Protein AF-A0A2V9L129-F1 (afdb_monomer_lite)

Foldseek 3Di:
DPPVVVVVVCVVVVHDDDDFDKDKDKDFPDPDRVVVVVVVCVVVVFAFPDKDKDDDVPDRIIMMMTTTDPVVVVVPPPDDPDPDD

Radius of gyration: 17.18 Å; chains: 1; bounding box: 37×27×53 Å

pLDDT: mean 71.2, std 16.66, range [35.22, 88.12]

Structure (mmCIF, N/CA/C/O backbone):
data_AF-A0A2V9L129-F1
#
_entry.id   AF-A0A2V9L129-F1
#
loop_
_atom_site.group_PDB
_atom_site.id
_atom_site.type_symbol
_atom_site.label_atom_id
_atom_site.label_alt_id
_atom_site.label_comp_id
_atom_site.label_asym_id
_atom_site.label_entity_id
_atom_site.label_seq_id
_atom_site.pdbx_PDB_ins_code
_atom_site.Cartn_x
_atom_site.Cartn_y
_atom_site.Cartn_z
_atom_site.occupancy
_atom_site.B_iso_or_equiv
_atom_site.auth_seq_id
_atom_site.auth_comp_id
_atom_site.auth_asym_id
_atom_site.auth_atom_id
_atom_site.pdbx_PDB_model_num
ATOM 1 N N . MET A 1 1 ? 4.450 13.317 -7.688 1.00 39.34 1 MET A N 1
ATOM 2 C CA . MET A 1 1 ? 5.696 12.858 -8.348 1.00 39.34 1 MET A CA 1
ATOM 3 C C . MET A 1 1 ? 5.422 12.742 -9.835 1.00 39.34 1 MET A C 1
ATOM 5 O O . MET A 1 1 ? 4.425 12.132 -10.194 1.00 39.34 1 MET A O 1
ATOM 9 N N . LYS A 1 2 ? 6.244 13.373 -10.683 1.00 38.91 2 LYS A N 1
ATOM 10 C CA . LYS A 1 2 ? 6.127 13.266 -12.145 1.00 38.91 2 LYS A CA 1
ATOM 11 C C . LYS A 1 2 ? 6.520 11.842 -12.560 1.00 38.91 2 LYS A C 1
ATOM 13 O O . LYS A 1 2 ? 7.704 11.526 -12.548 1.00 38.91 2 LYS A O 1
ATOM 18 N N . VAL A 1 3 ? 5.533 11.008 -12.889 1.00 52.06 3 VAL A N 1
ATOM 19 C CA . VAL A 1 3 ? 5.707 9.591 -13.273 1.00 52.06 3 VAL A CA 1
ATOM 20 C C . VAL A 1 3 ? 6.647 9.436 -14.480 1.00 52.06 3 VAL A C 1
ATOM 22 O O . VAL A 1 3 ? 7.456 8.512 -14.507 1.00 52.06 3 VAL A O 1
ATOM 25 N N . ALA A 1 4 ? 6.619 10.399 -15.411 1.00 58.31 4 ALA A N 1
ATOM 26 C CA . ALA A 1 4 ? 7.424 10.389 -16.635 1.00 58.31 4 ALA A CA 1
ATOM 27 C C . ALA A 1 4 ? 8.943 10.310 -16.375 1.00 58.31 4 ALA A C 1
ATOM 29 O O . ALA A 1 4 ? 9.604 9.416 -16.888 1.00 58.31 4 ALA A O 1
ATOM 30 N N . LYS A 1 5 ? 9.495 11.151 -15.484 1.00 62.38 5 LYS A N 1
ATOM 31 C CA . LYS A 1 5 ? 10.950 11.165 -15.218 1.00 62.38 5 LYS A CA 1
ATOM 32 C C . LYS A 1 5 ? 11.465 9.863 -14.599 1.00 62.38 5 LYS A C 1
ATOM 34 O O . LYS A 1 5 ? 12.600 9.473 -14.845 1.00 62.38 5 LYS A O 1
ATOM 39 N N . SER A 1 6 ? 10.653 9.205 -13.772 1.00 65.75 6 SER A N 1
ATOM 40 C CA . SER A 1 6 ? 11.034 7.939 -13.140 1.00 65.75 6 SER A CA 1
ATOM 41 C C . SER A 1 6 ? 10.978 6.757 -14.106 1.00 65.75 6 SER A C 1
ATOM 43 O O . SER A 1 6 ? 11.825 5.877 -14.013 1.00 65.75 6 SER A O 1
ATOM 45 N N . ALA A 1 7 ? 10.017 6.734 -15.034 1.00 68.62 7 ALA A N 1
ATOM 46 C CA . ALA A 1 7 ? 9.914 5.662 -16.022 1.00 68.62 7 ALA A CA 1
ATOM 47 C C . ALA A 1 7 ? 11.100 5.687 -16.996 1.00 68.62 7 ALA A C 1
ATOM 49 O O . ALA A 1 7 ? 11.683 4.641 -17.271 1.00 68.62 7 ALA A O 1
ATOM 50 N N . ASP A 1 8 ? 11.509 6.879 -17.436 1.00 72.50 8 ASP A N 1
ATOM 51 C CA . ASP A 1 8 ? 12.672 7.040 -18.309 1.00 72.50 8 ASP A C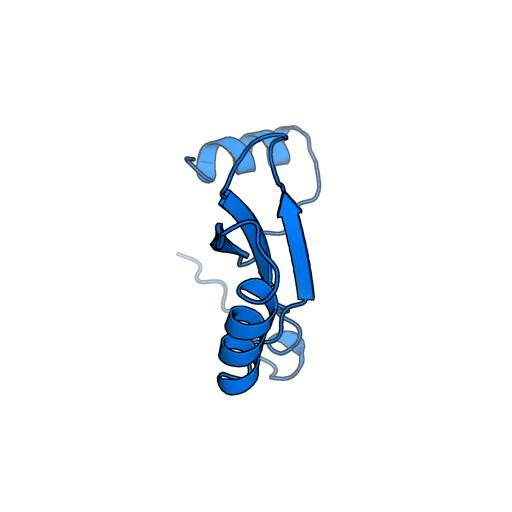A 1
ATOM 52 C C . ASP A 1 8 ? 13.964 6.598 -17.614 1.00 72.50 8 ASP A C 1
ATOM 54 O O . ASP A 1 8 ? 14.736 5.839 -18.188 1.00 72.50 8 ASP A O 1
ATOM 58 N N . ALA A 1 9 ? 14.163 6.961 -16.342 1.00 78.00 9 ALA A N 1
ATOM 59 C CA . ALA A 1 9 ? 15.322 6.508 -15.569 1.00 78.00 9 ALA A CA 1
ATOM 60 C C . ALA A 1 9 ? 15.379 4.974 -15.415 1.00 78.00 9 ALA A C 1
ATOM 62 O O . ALA A 1 9 ? 16.451 4.379 -15.504 1.00 78.00 9 ALA A O 1
ATOM 63 N N . ILE A 1 10 ? 14.228 4.325 -15.217 1.00 76.12 10 ILE A N 1
ATOM 64 C CA . ILE A 1 10 ? 14.118 2.861 -15.121 1.00 76.12 10 ILE A CA 1
ATOM 65 C C . ILE A 1 10 ? 14.417 2.198 -16.473 1.00 76.12 10 ILE A C 1
ATOM 67 O O . ILE A 1 10 ? 15.126 1.192 -16.514 1.00 76.12 10 ILE A O 1
ATOM 71 N N . ARG A 1 11 ? 13.919 2.775 -17.576 1.00 72.75 11 ARG A N 1
ATOM 72 C CA . ARG A 1 11 ? 14.202 2.309 -18.943 1.00 72.75 11 ARG A CA 1
ATOM 73 C C . ARG A 1 11 ? 15.684 2.438 -19.285 1.00 72.75 11 ARG A C 1
ATOM 75 O O . ARG A 1 11 ? 16.255 1.485 -19.803 1.00 72.75 11 ARG A O 1
ATOM 82 N N . THR A 1 12 ? 16.317 3.559 -18.935 1.00 79.44 12 THR A N 1
ATOM 83 C CA . THR A 1 12 ? 17.766 3.765 -19.104 1.00 79.44 12 THR A CA 1
ATOM 84 C C . THR A 1 12 ? 18.578 2.758 -18.294 1.00 79.44 12 THR A C 1
ATOM 86 O O . THR A 1 12 ? 19.606 2.280 -18.760 1.00 79.44 12 THR A O 1
ATOM 89 N N . ALA A 1 13 ? 18.098 2.380 -17.108 1.00 82.44 13 ALA A N 1
ATOM 90 C CA . ALA A 1 13 ? 18.713 1.337 -16.290 1.00 82.44 13 ALA A CA 1
ATOM 91 C C . ALA A 1 13 ? 18.433 -0.098 -16.791 1.00 82.44 13 ALA A C 1
ATOM 93 O O . ALA A 1 13 ? 18.848 -1.050 -16.135 1.00 82.44 13 ALA A O 1
ATOM 94 N N . LEU A 1 14 ? 17.723 -0.267 -17.919 1.00 79.69 14 LEU A N 1
ATOM 95 C CA . LEU A 1 14 ? 17.308 -1.558 -18.491 1.00 79.69 14 LEU A CA 1
ATOM 96 C C . LEU A 1 14 ? 16.541 -2.450 -17.498 1.00 79.69 14 LEU A C 1
ATOM 98 O O . LEU A 1 14 ? 16.530 -3.677 -17.605 1.00 79.69 14 LEU A O 1
ATOM 102 N N . LEU A 1 15 ? 15.869 -1.832 -16.526 1.00 80.88 15 LEU A N 1
ATOM 103 C CA . LEU A 1 15 ? 15.094 -2.545 -15.523 1.00 80.88 15 LEU A CA 1
ATOM 104 C C . LEU A 1 15 ? 13.683 -2.811 -16.043 1.00 80.88 15 LEU A C 1
ATOM 106 O O . LEU A 1 15 ? 12.980 -1.920 -16.524 1.00 80.88 15 LEU A O 1
ATOM 110 N N . SER A 1 16 ? 13.239 -4.057 -15.897 1.00 74.50 16 SER A N 1
ATOM 111 C CA . SER A 1 16 ? 11.852 -4.421 -16.175 1.00 74.50 16 SER A CA 1
ATOM 112 C C . SER A 1 16 ? 10.925 -3.774 -15.148 1.00 74.50 16 SER A C 1
ATOM 114 O O . SER A 1 16 ? 11.141 -3.900 -13.943 1.00 74.50 16 SER A O 1
ATOM 116 N N . TYR A 1 17 ? 9.865 -3.112 -15.614 1.00 72.12 17 TYR A N 1
ATOM 117 C CA . TYR A 1 17 ? 8.859 -2.511 -14.742 1.00 72.12 17 TYR A CA 1
ATOM 118 C C . TYR A 1 17 ? 7.442 -2.784 -15.236 1.00 72.12 17 TYR A C 1
ATOM 120 O O . TYR A 1 17 ? 7.196 -3.007 -16.420 1.00 72.12 17 TYR A O 1
ATOM 128 N N . ALA A 1 18 ? 6.496 -2.752 -14.302 1.00 73.25 18 ALA A N 1
ATOM 129 C CA . ALA A 1 18 ? 5.075 -2.819 -14.592 1.00 73.25 18 ALA A CA 1
ATOM 130 C C . ALA A 1 18 ? 4.374 -1.654 -13.899 1.00 73.25 18 ALA A C 1
ATOM 132 O O . ALA A 1 18 ? 4.473 -1.491 -12.684 1.00 73.25 18 ALA A O 1
ATOM 133 N N . GLU A 1 19 ? 3.633 -0.857 -14.662 1.00 73.50 19 GLU A N 1
ATOM 134 C CA . GLU A 1 19 ? 2.765 0.172 -14.092 1.00 73.50 19 GLU A CA 1
ATOM 135 C C . GLU A 1 19 ? 1.537 -0.490 -13.501 1.00 73.50 19 GLU A C 1
ATOM 137 O O . GLU A 1 19 ? 0.840 -1.195 -14.225 1.00 73.50 19 GLU A O 1
ATOM 142 N N . VAL A 1 20 ? 1.267 -0.285 -12.215 1.00 74.38 20 VAL A N 1
ATOM 143 C CA . VAL A 1 20 ? 0.127 -0.871 -11.498 1.00 74.38 20 VAL A CA 1
ATOM 144 C C . VAL A 1 20 ? -0.752 0.241 -10.948 1.00 74.38 20 VAL A C 1
ATOM 146 O O . VAL A 1 20 ? -0.239 1.220 -10.409 1.00 74.38 20 VAL A O 1
ATOM 149 N N . ASP A 1 21 ? -2.070 0.062 -11.025 1.00 77.81 21 ASP A N 1
ATOM 150 C CA . ASP A 1 21 ? -3.016 0.964 -10.373 1.00 77.81 21 ASP A CA 1
ATOM 151 C C . ASP A 1 21 ? -2.916 0.792 -8.852 1.00 77.81 21 ASP A C 1
ATOM 153 O O . ASP A 1 21 ? -3.147 -0.302 -8.316 1.00 77.81 21 ASP A O 1
ATOM 157 N N . VAL A 1 22 ? -2.561 1.876 -8.157 1.00 77.94 22 VAL A N 1
ATOM 158 C CA . VAL A 1 22 ? -2.394 1.897 -6.700 1.00 77.94 22 VAL A CA 1
ATOM 159 C C . VAL A 1 22 ? -3.354 2.903 -6.080 1.00 77.94 22 VAL A C 1
ATOM 161 O O . VAL A 1 22 ? -3.354 4.080 -6.427 1.00 77.94 22 VAL A O 1
ATOM 164 N N . LEU A 1 23 ? -4.131 2.446 -5.102 1.00 81.88 23 LEU A N 1
ATOM 165 C CA . LEU A 1 23 ? -4.953 3.289 -4.247 1.00 81.88 23 LEU A CA 1
ATOM 166 C C . LEU A 1 23 ? -4.162 3.668 -2.994 1.00 81.88 23 LEU A C 1
ATOM 168 O O . LEU A 1 23 ? -3.687 2.801 -2.258 1.00 81.88 23 LEU A O 1
ATOM 172 N N . TYR A 1 24 ? -4.034 4.967 -2.746 1.00 83.06 24 TYR A N 1
ATOM 173 C CA . TYR A 1 24 ? -3.348 5.509 -1.579 1.00 83.06 24 TYR A CA 1
ATOM 174 C C . TYR A 1 24 ? -4.357 6.064 -0.574 1.00 83.06 24 TYR A C 1
ATOM 176 O O . TYR A 1 24 ? -5.227 6.853 -0.935 1.00 83.06 24 TYR A O 1
ATOM 184 N N . VAL A 1 25 ? -4.232 5.661 0.691 1.00 84.31 25 VAL A N 1
ATOM 185 C CA . VAL A 1 25 ? -5.171 6.027 1.755 1.00 84.31 25 VAL A CA 1
ATOM 186 C C . VAL A 1 25 ? -4.411 6.333 3.033 1.00 84.31 25 VAL A C 1
ATOM 188 O O . VAL A 1 25 ? -3.529 5.579 3.449 1.00 84.31 25 VAL A O 1
ATOM 191 N N . GLU A 1 26 ? -4.774 7.428 3.690 1.00 85.44 26 GLU A N 1
ATOM 192 C CA . GLU A 1 26 ? -4.306 7.732 5.035 1.00 85.44 26 GLU A CA 1
ATOM 193 C C . GLU A 1 26 ? -5.394 7.352 6.043 1.00 85.44 26 GLU A C 1
ATOM 195 O O . GLU A 1 26 ? -6.533 7.804 5.956 1.00 85.44 26 GLU A O 1
ATOM 200 N N . VAL A 1 27 ? -5.050 6.490 6.996 1.00 83.94 27 VAL A N 1
ATOM 201 C CA . VAL A 1 27 ? -5.960 6.042 8.054 1.00 83.94 27 VAL A CA 1
ATOM 202 C C . VAL A 1 27 ? -5.368 6.370 9.415 1.00 83.94 27 VAL A C 1
ATOM 204 O O . VAL A 1 27 ? -4.150 6.430 9.582 1.00 83.94 27 VAL A O 1
ATOM 207 N N . ARG A 1 28 ? -6.214 6.576 10.425 1.00 82.12 28 ARG A N 1
ATOM 208 C CA . ARG A 1 28 ? -5.722 6.714 11.801 1.00 82.12 28 ARG A CA 1
ATOM 209 C C . ARG A 1 28 ? -5.030 5.423 12.234 1.00 82.12 28 ARG A C 1
ATOM 211 O O . ARG A 1 28 ? -5.494 4.327 11.921 1.00 82.12 28 ARG A O 1
ATOM 218 N N . HIS A 1 29 ? -3.928 5.564 12.961 1.00 79.69 29 HIS A N 1
ATOM 219 C CA . HIS A 1 29 ? -3.159 4.449 13.501 1.00 79.69 29 HIS A CA 1
ATOM 220 C C . HIS A 1 29 ? -3.829 3.907 14.772 1.00 79.69 29 HIS A C 1
ATOM 222 O O . HIS A 1 29 ? -3.355 4.097 15.884 1.00 79.69 29 HIS A O 1
ATOM 228 N N . GLN A 1 30 ? -4.989 3.289 14.579 1.00 81.56 30 GLN A N 1
ATOM 229 C CA . GLN A 1 30 ? -5.826 2.679 15.608 1.00 81.56 30 GLN A CA 1
ATOM 230 C C . GLN A 1 30 ? -6.470 1.412 15.028 1.00 81.56 30 GLN A C 1
ATOM 232 O O . GLN A 1 30 ? -6.468 1.216 13.808 1.00 81.56 30 GLN A O 1
ATOM 237 N N . SER A 1 31 ? -6.991 0.527 15.874 1.00 78.62 31 SER A N 1
ATOM 238 C CA . SER A 1 31 ? -7.692 -0.677 15.418 1.00 78.62 31 SER A CA 1
ATOM 239 C C . SER A 1 31 ? -9.011 -0.301 14.728 1.00 78.62 31 SER A C 1
ATOM 241 O O . SER A 1 31 ? -9.718 0.601 15.170 1.00 78.62 31 SER A O 1
ATOM 243 N N . GLY A 1 32 ? -9.342 -0.961 13.609 1.00 83.88 32 GLY A N 1
ATOM 244 C CA . GLY A 1 32 ? -10.649 -0.813 12.944 1.00 83.88 32 GLY A CA 1
ATOM 245 C C . GLY A 1 32 ? -10.683 -0.071 11.595 1.00 83.88 32 GLY A C 1
ATOM 246 O O . GLY A 1 32 ? -11.259 -0.629 10.661 1.00 83.88 32 GLY A O 1
ATOM 247 N N . PRO A 1 33 ? -10.064 1.115 11.407 1.00 84.19 33 PRO A N 1
ATOM 248 C CA . PRO A 1 33 ? -10.132 1.874 10.153 1.00 84.19 33 PRO A CA 1
ATOM 249 C C . PRO A 1 33 ? -9.739 1.083 8.905 1.00 84.19 33 PRO A C 1
ATOM 251 O O . PRO A 1 33 ? -10.383 1.210 7.867 1.00 84.19 33 PRO A O 1
ATOM 254 N N . LEU A 1 34 ? -8.720 0.225 9.012 1.00 83.06 34 LEU A N 1
ATOM 255 C CA . LEU A 1 34 ? -8.307 -0.638 7.907 1.00 83.06 34 LEU A CA 1
ATOM 256 C C . LEU A 1 34 ? -9.381 -1.679 7.565 1.00 83.06 34 LEU A C 1
ATOM 258 O O . LEU A 1 34 ? -9.676 -1.876 6.392 1.00 83.06 34 LEU A O 1
ATOM 262 N N . ARG A 1 35 ? -9.996 -2.303 8.580 1.00 85.25 35 ARG A N 1
ATOM 263 C CA . ARG A 1 35 ? -11.081 -3.282 8.404 1.00 85.25 35 ARG A CA 1
ATOM 264 C C . ARG A 1 35 ? -12.303 -2.631 7.762 1.00 85.25 35 ARG A C 1
ATOM 266 O O . ARG A 1 35 ? -12.870 -3.184 6.829 1.00 85.25 35 ARG A O 1
ATOM 273 N N . TYR A 1 36 ? -12.670 -1.439 8.227 1.00 86.81 36 TYR A N 1
ATOM 274 C CA . TYR A 1 36 ? -13.767 -0.659 7.657 1.00 86.81 36 TYR A CA 1
ATOM 275 C C . TYR A 1 36 ? -13.506 -0.303 6.188 1.00 86.81 36 TYR A C 1
ATOM 277 O O . TYR A 1 36 ? -14.378 -0.471 5.337 1.00 86.81 36 TYR A O 1
ATOM 285 N N . PHE A 1 37 ? -12.287 0.140 5.874 1.00 84.69 37 PHE A N 1
ATOM 286 C CA . PHE A 1 37 ? -11.914 0.481 4.507 1.00 84.69 37 PHE A CA 1
ATOM 287 C C . PHE A 1 37 ? -11.876 -0.746 3.586 1.00 84.69 37 PHE A C 1
ATOM 289 O O . PHE A 1 37 ? -12.427 -0.705 2.489 1.00 84.69 37 PHE A O 1
ATOM 296 N N . ALA A 1 38 ? -11.299 -1.858 4.049 1.00 83.44 38 ALA A N 1
ATOM 297 C CA . ALA A 1 38 ? -11.304 -3.124 3.322 1.00 83.44 38 ALA A CA 1
ATOM 298 C C . ALA A 1 38 ? -12.734 -3.621 3.053 1.00 83.44 38 ALA A C 1
ATOM 300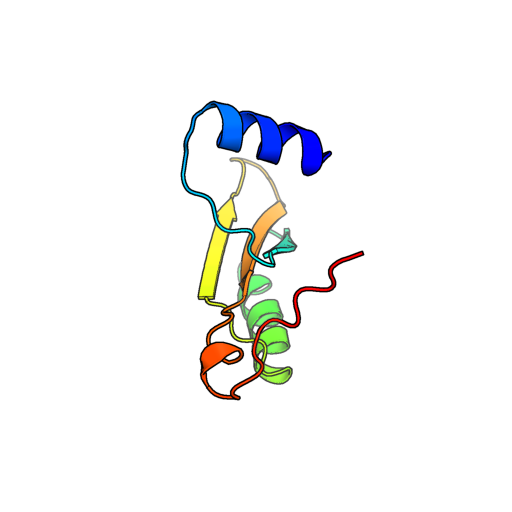 O O . ALA A 1 38 ? -13.029 -4.046 1.940 1.00 83.44 38 ALA A O 1
ATOM 301 N N . GLY A 1 39 ? -13.645 -3.476 4.022 1.00 86.94 39 GLY A N 1
ATOM 302 C CA . GLY A 1 39 ? -15.064 -3.795 3.844 1.00 86.94 39 GLY A CA 1
ATOM 303 C C . GLY A 1 39 ? -15.731 -2.974 2.736 1.00 86.94 39 GLY A C 1
ATOM 304 O O . GLY A 1 39 ? -16.472 -3.526 1.928 1.00 86.94 39 GLY A O 1
ATOM 305 N N . LYS A 1 40 ? -15.415 -1.675 2.620 1.00 88.12 40 LYS A N 1
ATOM 306 C CA . LYS A 1 40 ? -15.913 -0.836 1.512 1.00 88.12 40 LYS A CA 1
ATOM 307 C C . LYS A 1 40 ? -15.382 -1.266 0.148 1.00 88.12 40 LYS A C 1
ATOM 309 O O . LYS A 1 40 ? -16.106 -1.155 -0.838 1.00 88.12 40 LYS A O 1
ATOM 314 N N . LEU A 1 41 ? -14.127 -1.711 0.082 1.00 85.25 41 LEU A N 1
ATOM 315 C CA . LEU A 1 41 ? -13.542 -2.224 -1.157 1.00 85.25 41 LEU A CA 1
ATOM 316 C C . LEU A 1 41 ? -14.190 -3.551 -1.561 1.00 85.25 41 LEU A C 1
ATOM 318 O O . LEU A 1 41 ? -14.553 -3.710 -2.724 1.00 85.25 41 LEU A O 1
ATOM 322 N N . ALA A 1 42 ? -14.411 -4.447 -0.597 1.00 85.75 42 ALA A N 1
ATOM 323 C CA . ALA A 1 42 ? -15.104 -5.713 -0.817 1.00 85.75 42 ALA A CA 1
ATOM 324 C C . ALA A 1 42 ? -16.551 -5.504 -1.294 1.00 85.75 42 ALA A C 1
ATOM 326 O O . ALA A 1 42 ? -16.958 -6.114 -2.275 1.00 85.75 42 ALA A O 1
ATOM 327 N N . ALA A 1 43 ? -17.295 -4.574 -0.682 1.00 87.75 43 ALA A N 1
ATOM 328 C CA . ALA A 1 43 ? -18.664 -4.235 -1.087 1.00 87.75 43 ALA A CA 1
ATOM 329 C C . ALA A 1 43 ? -18.773 -3.647 -2.509 1.00 87.75 43 ALA A C 1
ATOM 331 O O . ALA A 1 43 ? -19.863 -3.573 -3.062 1.00 87.75 43 ALA A O 1
ATOM 332 N N . ARG A 1 44 ? -17.654 -3.199 -3.094 1.00 86.06 44 ARG A N 1
ATOM 333 C CA . ARG A 1 44 ? -17.566 -2.697 -4.475 1.00 86.06 44 ARG A CA 1
ATOM 334 C C . ARG A 1 44 ? -16.872 -3.682 -5.420 1.00 86.06 44 ARG A C 1
ATOM 336 O O . ARG A 1 44 ? -16.481 -3.282 -6.512 1.00 86.06 44 ARG A O 1
ATOM 343 N N . GLU A 1 45 ? -16.651 -4.919 -4.972 1.00 82.75 45 GLU A N 1
ATOM 344 C CA . GLU A 1 45 ? -15.961 -5.979 -5.722 1.00 82.75 45 GLU A CA 1
ATOM 345 C C . GLU A 1 45 ? -14.557 -5.569 -6.212 1.00 82.75 45 GLU A C 1
ATOM 347 O O . GLU A 1 45 ?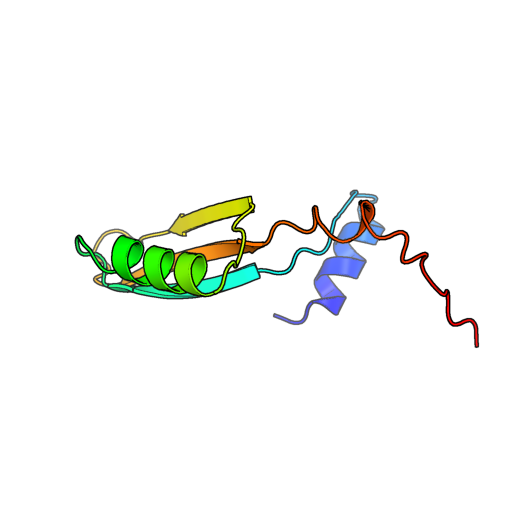 -14.026 -6.052 -7.216 1.00 82.75 45 GLU A O 1
ATOM 352 N N . ILE A 1 46 ? -13.908 -4.658 -5.478 1.00 82.00 46 ILE A N 1
ATOM 353 C CA . ILE A 1 46 ? -12.563 -4.191 -5.799 1.00 82.00 46 ILE A CA 1
ATOM 354 C C . ILE A 1 46 ? -11.556 -5.191 -5.236 1.00 82.00 46 ILE A C 1
ATOM 356 O O . ILE A 1 46 ? -11.214 -5.171 -4.054 1.00 82.00 46 ILE A O 1
ATOM 360 N N . ASN A 1 47 ? -11.032 -6.035 -6.121 1.00 80.75 47 ASN A N 1
ATOM 361 C CA . ASN A 1 47 ? -10.009 -7.017 -5.777 1.00 80.75 47 ASN A CA 1
ATOM 362 C C . ASN A 1 47 ? -8.641 -6.360 -5.540 1.00 80.75 47 ASN A C 1
ATOM 364 O O . ASN A 1 47 ? -7.991 -5.856 -6.463 1.00 80.75 47 ASN A O 1
ATOM 368 N N . ILE A 1 48 ? -8.183 -6.412 -4.293 1.00 80.44 48 ILE A N 1
ATOM 369 C CA . ILE A 1 48 ? -6.849 -5.976 -3.878 1.00 80.44 48 ILE A CA 1
ATOM 370 C C . ILE A 1 48 ? -5.868 -7.127 -4.134 1.00 80.44 48 ILE A C 1
ATOM 372 O O . ILE A 1 48 ? -6.068 -8.222 -3.621 1.00 80.44 48 ILE A O 1
ATOM 376 N N . ALA A 1 49 ? -4.808 -6.886 -4.906 1.00 81.12 49 ALA A N 1
ATOM 377 C CA . ALA A 1 49 ? -3.737 -7.864 -5.114 1.00 81.12 49 ALA A CA 1
ATOM 378 C C . ALA A 1 49 ? -2.729 -7.854 -3.962 1.00 81.12 49 ALA A C 1
ATOM 380 O O . ALA A 1 49 ? -2.299 -8.901 -3.491 1.00 81.12 49 ALA A O 1
ATOM 381 N N . SER A 1 50 ? -2.340 -6.663 -3.506 1.00 80.81 50 SER A N 1
ATOM 382 C CA . SER A 1 50 ? -1.444 -6.512 -2.363 1.00 80.81 50 SER A CA 1
ATOM 383 C C . SER A 1 50 ? -1.698 -5.204 -1.624 1.00 80.81 50 SER A C 1
ATOM 385 O O . SER A 1 50 ? -2.155 -4.218 -2.203 1.00 80.81 50 SER A O 1
ATOM 387 N N . GLY A 1 51 ? -1.406 -5.192 -0.326 1.00 83.50 51 GLY A N 1
ATOM 388 C CA . GLY A 1 51 ? -1.487 -4.008 0.521 1.00 83.50 51 GLY A CA 1
ATOM 389 C C . GLY A 1 51 ? -0.170 -3.790 1.254 1.00 83.50 51 GLY A C 1
ATOM 390 O O . GLY A 1 51 ? 0.364 -4.718 1.852 1.00 83.50 51 GLY A O 1
ATOM 391 N N . HIS A 1 52 ? 0.349 -2.566 1.236 1.00 83.56 52 HIS A N 1
ATOM 392 C CA . HIS A 1 52 ? 1.529 -2.177 1.997 1.00 83.56 52 HIS A CA 1
ATOM 393 C C . HIS A 1 52 ? 1.209 -0.979 2.884 1.00 83.56 52 HIS A C 1
ATOM 395 O O . HIS A 1 52 ? 0.701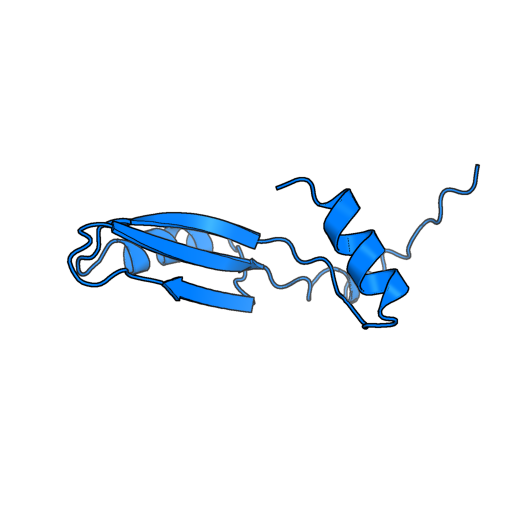 0.039 2.413 1.00 83.56 52 HIS A O 1
ATOM 401 N N . ALA A 1 53 ? 1.503 -1.095 4.176 1.00 84.06 53 ALA A N 1
ATOM 402 C CA . ALA A 1 53 ? 1.134 -0.091 5.158 1.00 84.06 53 ALA A CA 1
ATOM 403 C C . ALA A 1 53 ? 2.366 0.379 5.934 1.00 84.06 53 ALA A C 1
ATOM 405 O O . ALA A 1 53 ? 3.016 -0.421 6.600 1.00 84.06 53 ALA A O 1
ATOM 406 N N . THR A 1 54 ? 2.649 1.679 5.891 1.00 83.25 54 THR A N 1
ATOM 407 C CA . THR A 1 54 ? 3.761 2.298 6.614 1.00 83.25 54 THR A CA 1
ATOM 408 C C . THR A 1 54 ? 3.238 3.210 7.719 1.00 83.25 54 THR A C 1
ATOM 410 O O . THR A 1 54 ? 2.391 4.081 7.498 1.00 83.25 54 THR A O 1
ATOM 413 N N . THR A 1 55 ? 3.751 3.013 8.932 1.00 81.19 55 THR A N 1
ATOM 414 C CA . THR A 1 55 ? 3.541 3.923 10.064 1.00 81.19 55 THR A CA 1
ATOM 415 C C . THR A 1 55 ? 4.895 4.485 10.475 1.00 81.19 55 THR A C 1
ATOM 417 O O . THR A 1 55 ? 5.847 3.729 10.636 1.00 81.19 55 THR A O 1
ATOM 420 N N . VAL A 1 56 ? 4.985 5.798 10.680 1.00 79.88 56 VAL A N 1
ATOM 421 C CA . VAL A 1 56 ? 6.147 6.408 11.343 1.00 79.88 56 VAL A CA 1
ATOM 422 C C . VAL A 1 56 ? 5.963 6.268 12.857 1.00 79.88 56 VAL A C 1
ATOM 424 O O . VAL A 1 56 ? 4.866 6.516 13.360 1.00 79.88 56 VAL A O 1
ATOM 427 N N . LYS A 1 57 ? 7.005 5.863 13.594 1.00 76.62 57 LYS A N 1
ATOM 428 C CA . LYS A 1 57 ? 6.956 5.750 15.063 1.00 76.62 57 LYS A CA 1
ATOM 429 C C . LYS A 1 57 ? 6.510 7.092 15.669 1.00 76.62 57 LYS A C 1
ATOM 431 O O . LYS A 1 57 ? 7.048 8.132 15.311 1.00 76.62 57 LYS A O 1
ATOM 436 N N . GLY A 1 58 ? 5.489 7.070 16.529 1.00 76.94 58 GLY A N 1
ATOM 437 C CA . GLY A 1 58 ? 4.876 8.278 17.111 1.00 76.94 58 GLY A CA 1
ATOM 438 C C . GLY A 1 58 ? 3.785 8.949 16.259 1.00 76.94 58 GLY A C 1
ATOM 439 O O . GLY A 1 58 ? 3.087 9.832 16.749 1.00 76.94 58 GLY A O 1
ATOM 440 N N . SER A 1 59 ? 3.566 8.515 15.012 1.00 77.88 59 SER A N 1
ATOM 441 C CA . SER A 1 59 ? 2.493 9.053 14.169 1.00 77.88 59 SER A CA 1
ATOM 442 C C . SER A 1 59 ? 1.124 8.490 14.552 1.00 77.88 59 SER A C 1
ATOM 444 O O . SER A 1 59 ? 0.916 7.276 14.607 1.00 77.88 59 SER A O 1
ATOM 446 N N . ARG A 1 60 ? 0.141 9.386 14.705 1.00 79.69 60 ARG A N 1
ATOM 447 C CA . ARG A 1 60 ? -1.289 9.038 14.824 1.00 79.69 60 ARG A CA 1
ATOM 448 C C . ARG A 1 60 ? -1.927 8.635 13.489 1.00 79.69 60 ARG A C 1
ATOM 450 O O . ARG A 1 60 ? -3.094 8.243 13.462 1.00 79.69 60 ARG A O 1
ATOM 457 N N . ARG A 1 61 ? -1.190 8.732 12.379 1.00 78.31 61 ARG A N 1
ATOM 458 C CA . ARG A 1 61 ? -1.644 8.376 11.029 1.00 78.31 61 ARG A CA 1
ATOM 459 C C . ARG A 1 61 ? -0.756 7.297 10.412 1.00 78.31 61 ARG A C 1
ATOM 461 O O . ARG A 1 61 ? 0.469 7.326 10.546 1.00 78.31 61 ARG A O 1
ATOM 468 N N . LYS A 1 62 ? -1.391 6.356 9.722 1.00 79.69 62 LYS A N 1
ATOM 469 C CA . LYS A 1 62 ? -0.776 5.277 8.954 1.00 79.69 62 LYS A CA 1
ATOM 470 C C . LYS A 1 62 ? -1.114 5.474 7.483 1.00 79.69 62 LYS A C 1
ATOM 472 O O . LYS A 1 62 ? -2.256 5.767 7.133 1.00 79.69 62 LYS A O 1
ATOM 477 N N . ARG A 1 63 ? -0.117 5.294 6.624 1.00 82.12 63 ARG A N 1
ATOM 478 C CA . ARG A 1 63 ? -0.272 5.377 5.172 1.00 82.12 63 ARG A CA 1
ATOM 479 C C . ARG A 1 63 ? -0.404 3.972 4.623 1.00 82.12 63 ARG A C 1
ATOM 481 O O . ARG A 1 63 ? 0.421 3.116 4.927 1.00 82.12 63 ARG A O 1
ATOM 488 N N . VAL A 1 64 ? -1.442 3.728 3.840 1.00 80.38 64 VAL A N 1
ATOM 489 C CA . VAL A 1 64 ? -1.731 2.419 3.261 1.00 80.38 64 VAL A CA 1
ATOM 490 C C . VAL A 1 64 ? -1.816 2.564 1.752 1.00 80.38 64 VAL A C 1
ATOM 492 O O . VAL A 1 64 ? -2.509 3.437 1.235 1.00 80.38 64 VAL A O 1
ATOM 495 N N . ARG A 1 65 ? -1.080 1.711 1.047 1.00 82.12 65 ARG A N 1
ATOM 496 C CA . ARG A 1 65 ? -1.115 1.565 -0.404 1.00 82.12 65 ARG A CA 1
ATOM 497 C C . ARG A 1 65 ? -1.712 0.212 -0.737 1.00 82.12 65 ARG A C 1
ATOM 499 O O . ARG A 1 65 ? -1.217 -0.798 -0.251 1.00 82.12 65 ARG A O 1
ATOM 506 N N . PHE A 1 66 ? -2.733 0.195 -1.577 1.00 79.38 66 PHE A N 1
ATOM 507 C CA . PHE A 1 66 ? -3.329 -1.022 -2.112 1.00 79.38 66 PHE A CA 1
ATOM 508 C C . PHE A 1 66 ? -3.061 -1.084 -3.608 1.00 79.38 66 PHE A C 1
ATOM 510 O O . PHE A 1 66 ? -3.387 -0.139 -4.318 1.00 79.38 66 PHE A O 1
ATOM 517 N N . SER A 1 67 ? -2.482 -2.175 -4.094 1.00 79.50 67 SER A N 1
ATOM 518 C CA . SER A 1 67 ? -2.416 -2.455 -5.524 1.00 79.50 67 SER A CA 1
ATOM 519 C C . SER A 1 67 ? -3.643 -3.264 -5.931 1.00 79.50 67 SER A C 1
ATOM 521 O O . SER A 1 67 ? -4.071 -4.178 -5.217 1.00 79.50 67 SER A O 1
ATOM 523 N N . ARG A 1 68 ? -4.248 -2.919 -7.068 1.00 75.62 68 ARG A N 1
ATOM 524 C CA . ARG A 1 68 ? -5.404 -3.658 -7.583 1.00 75.62 68 ARG A CA 1
ATOM 525 C C . ARG A 1 68 ? -4.942 -4.836 -8.434 1.00 75.62 68 ARG A C 1
ATOM 527 O O . ARG A 1 68 ? -4.005 -4.707 -9.223 1.00 75.62 68 ARG A O 1
ATOM 534 N N . SER A 1 69 ? -5.629 -5.972 -8.331 1.00 65.00 69 SER A N 1
ATOM 535 C CA . SER A 1 69 ? -5.390 -7.071 -9.267 1.00 65.00 69 SER A CA 1
ATOM 536 C C . SER A 1 69 ? -5.952 -6.728 -10.647 1.00 65.00 69 SER A C 1
ATOM 538 O O . SER A 1 69 ? -7.115 -6.349 -10.778 1.00 65.00 69 SER A O 1
AT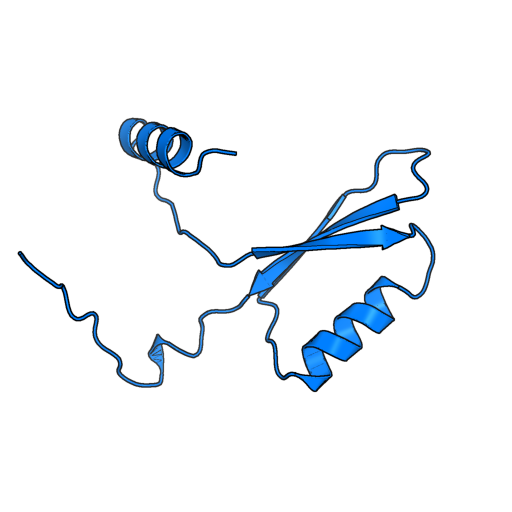OM 540 N N . ARG A 1 70 ? -5.142 -6.895 -11.700 1.00 62.34 70 ARG A N 1
ATOM 541 C CA . ARG A 1 70 ? -5.580 -6.800 -13.109 1.00 62.34 70 ARG A CA 1
ATOM 542 C C . ARG A 1 70 ? -5.920 -8.166 -13.716 1.00 62.34 70 ARG A C 1
ATOM 544 O O . ARG A 1 70 ? -5.975 -8.296 -14.938 1.00 62.34 70 ARG A O 1
ATOM 551 N N . THR A 1 71 ? -6.176 -9.187 -12.894 1.00 50.16 71 THR A N 1
ATOM 552 C CA . THR A 1 71 ? -6.422 -10.565 -13.366 1.00 50.16 71 THR A CA 1
ATOM 553 C C . THR A 1 71 ? -7.664 -10.736 -14.248 1.00 50.16 71 THR A C 1
ATOM 555 O O . THR A 1 71 ? -7.762 -11.739 -14.946 1.00 50.16 71 THR A O 1
ATOM 558 N N . TRP A 1 72 ? -8.559 -9.749 -14.337 1.00 37.41 72 TRP A N 1
ATOM 559 C CA . TRP A 1 72 ? -9.728 -9.820 -15.225 1.00 37.41 72 TRP A CA 1
ATOM 560 C C . TRP A 1 72 ? -9.444 -9.425 -16.682 1.00 37.41 72 TRP A C 1
ATOM 562 O O . TRP A 1 72 ? -10.133 -9.897 -17.583 1.00 37.41 72 TRP A O 1
ATOM 572 N N . LYS A 1 73 ? -8.399 -8.628 -16.959 1.00 43.62 73 LYS A N 1
ATOM 573 C CA . LYS A 1 73 ? -8.151 -8.123 -18.326 1.00 43.62 73 LYS A CA 1
ATOM 574 C C . LYS A 1 73 ? -7.691 -9.217 -19.301 1.00 43.62 73 LYS A C 1
ATOM 576 O O . LYS A 1 73 ? -7.887 -9.078 -20.500 1.00 43.62 73 LYS A O 1
ATOM 581 N N . LYS A 1 74 ? -7.111 -10.317 -18.798 1.00 45.81 74 LYS A N 1
ATOM 582 C CA . LYS A 1 74 ? -6.667 -11.453 -19.630 1.00 45.81 74 LYS A CA 1
ATOM 583 C C . LYS A 1 74 ? -7.766 -12.479 -19.922 1.00 45.81 74 LYS A C 1
ATOM 585 O O . LYS A 1 74 ? -7.637 -13.215 -20.890 1.00 45.81 74 LYS A O 1
ATOM 590 N N . ARG A 1 75 ? -8.835 -12.535 -19.119 1.00 41.72 75 ARG A N 1
ATOM 591 C CA . ARG A 1 75 ? -9.889 -13.559 -19.251 1.00 41.72 75 ARG A CA 1
ATOM 592 C C . ARG A 1 75 ? -11.014 -13.158 -20.218 1.00 41.72 75 ARG A C 1
ATOM 594 O O . ARG A 1 75 ? -11.792 -14.012 -20.611 1.00 41.72 75 ARG A O 1
ATOM 601 N N . LEU A 1 76 ? -11.066 -11.885 -20.624 1.00 42.25 76 LEU A N 1
ATOM 602 C CA . LEU A 1 76 ? -12.093 -11.322 -21.513 1.00 42.25 76 LEU A CA 1
ATOM 603 C C . LEU A 1 76 ? -11.580 -10.914 -22.906 1.00 42.25 76 LEU A C 1
ATOM 605 O O . LEU A 1 76 ? -12.233 -10.129 -23.579 1.00 42.25 76 LEU A O 1
ATOM 609 N N . GLY A 1 77 ? -10.422 -11.408 -23.358 1.00 41.06 77 GLY A N 1
ATOM 610 C CA . GLY A 1 77 ? -10.032 -11.281 -24.772 1.00 41.06 77 GLY A CA 1
ATOM 611 C C . GLY A 1 77 ? -9.923 -9.851 -25.330 1.00 41.06 77 GLY A C 1
ATOM 612 O O . GLY A 1 77 ? -9.924 -9.679 -26.543 1.00 41.06 77 GLY A O 1
ATOM 613 N N . PHE A 1 78 ? -9.801 -8.816 -24.492 1.00 40.06 78 PHE A N 1
ATOM 614 C CA . PHE A 1 78 ? -9.564 -7.453 -24.972 1.00 40.06 78 PHE A CA 1
ATOM 615 C C . PHE A 1 78 ? -8.090 -7.294 -25.350 1.00 40.06 78 PHE A C 1
ATOM 617 O O . PHE A 1 78 ? -7.241 -6.900 -24.544 1.00 40.06 78 PHE A O 1
ATOM 624 N N . GLY A 1 79 ? -7.796 -7.666 -26.597 1.00 37.72 79 GLY A N 1
ATOM 625 C CA . GLY A 1 79 ? -6.539 -7.389 -27.271 1.00 37.72 79 GLY A CA 1
ATOM 626 C C . GLY A 1 79 ? -6.206 -5.899 -27.220 1.00 37.72 79 GLY A C 1
ATOM 627 O O . GLY A 1 79 ? -7.075 -5.035 -27.327 1.00 37.72 79 GLY A O 1
ATOM 628 N N . ARG A 1 80 ? -4.919 -5.602 -27.029 1.00 42.19 8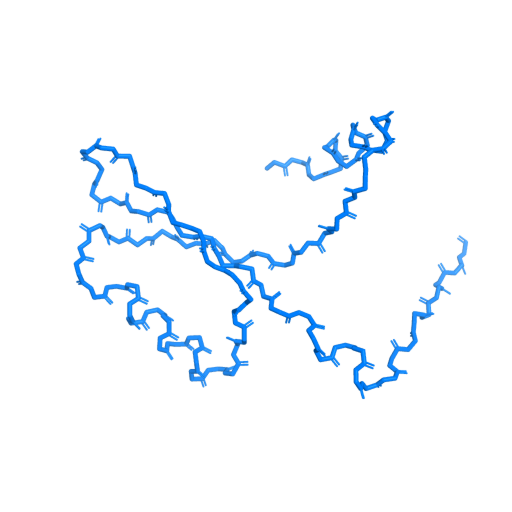0 ARG A N 1
ATOM 629 C CA . ARG A 1 80 ? -4.370 -4.257 -27.197 1.00 42.19 80 ARG A CA 1
ATOM 630 C C . ARG A 1 80 ? -4.641 -3.809 -28.636 1.00 42.19 80 ARG A C 1
ATOM 632 O O . ARG A 1 80 ? -3.977 -4.296 -29.544 1.00 42.19 80 ARG A O 1
ATOM 639 N N . ARG A 1 81 ? -5.573 -2.876 -28.836 1.00 35.53 81 ARG A N 1
ATOM 640 C CA . ARG A 1 81 ? -5.513 -1.979 -29.993 1.00 35.53 81 ARG A CA 1
ATOM 641 C C . ARG A 1 81 ? -4.305 -1.078 -29.750 1.00 35.53 81 ARG A C 1
ATOM 643 O O . ARG A 1 81 ? -4.310 -0.279 -28.819 1.00 35.53 81 ARG A O 1
ATOM 650 N N . GLN A 1 82 ? -3.232 -1.332 -30.490 1.00 42.28 82 GLN A N 1
ATOM 651 C CA . GLN A 1 82 ? -2.196 -0.336 -30.723 1.00 42.28 82 GLN A CA 1
ATOM 652 C C . GLN A 1 82 ? -2.864 0.728 -31.597 1.00 42.28 82 GLN A C 1
ATOM 654 O O . GLN A 1 82 ? -3.244 0.425 -32.725 1.00 42.28 82 GLN A O 1
ATOM 659 N N . GLU A 1 83 ? -3.097 1.918 -31.056 1.00 35.22 83 GLU A N 1
ATOM 660 C CA . GLU A 1 83 ? -3.291 3.102 -31.889 1.00 35.22 83 GLU A CA 1
ATOM 661 C C . GLU A 1 83 ? -1.895 3.531 -32.335 1.00 35.22 83 GLU A C 1
ATOM 663 O O . GLU A 1 83 ? -1.112 4.086 -31.567 1.00 35.22 83 GLU A O 1
ATOM 668 N N . THR A 1 84 ? -1.551 3.118 -33.550 1.00 35.72 84 THR A N 1
ATOM 669 C CA . THR A 1 84 ? -0.592 3.815 -34.400 1.00 35.72 84 THR A CA 1
ATOM 670 C C . THR A 1 84 ? -1.274 5.057 -34.948 1.00 35.72 84 THR A C 1
ATOM 672 O O . THR A 1 84 ? -2.270 4.923 -35.658 1.00 35.72 84 THR A O 1
ATOM 675 N N . GLU A 1 85 ? -0.696 6.215 -34.663 1.00 39.53 85 GLU A N 1
ATOM 676 C CA . GLU A 1 85 ? -0.587 7.332 -35.602 1.00 39.53 85 GLU A CA 1
ATOM 677 C C . GLU A 1 85 ? 0.842 7.873 -35.528 1.00 39.53 85 GLU A C 1
ATOM 679 O O . GLU A 1 85 ? 1.376 7.963 -34.395 1.00 39.53 85 GLU A O 1
#

Sequence (85 aa):
MKVAKSADAIRTALLSYAEVDVLYVEVRHQSGPLRYFAGKLAAREINIASGHATTVKGSRRKRVRFSRSRTWKKRLGFGRRQETE

Secondary structure (DSSP, 8-state):
--HHHHHHHHHHTT-------EEEEEEESSSSHHHHHHHHHHTTT--EEEEEEEE-TT-SEEEEEEEEP-TTTTTTT--------